Protein AF-A0A7G5XF20-F1 (afdb_monomer_lite)

pLDDT: mean 87.07, std 17.34, range [45.41, 98.75]

Sequence (119 aa):
MKKFILLTSLCLSFALIIFSCSRKSAAALASKKQAAHVAMYESSVKPLIAAKCSPCHLPAEGGKKKPFDNYDSVKAVSADIVRRIELNPGEKGFMPFKKSKLSAEEIAVFKKWVAEEVK

Organism: NCBI:txid2760713

Secondary structure (DSSP, 8-state):
-HHHHHHHHHHHHHHTTTTTTSHHHHHHHHHHHHHHHHHHIIIIIHHHHHHHTTTTT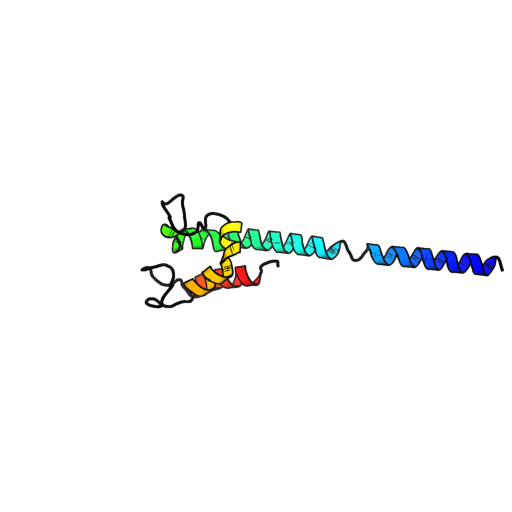-GGGT--SS--SSHHHHHTTHHHHHHHHHSPTTSTT-SSTTSPPPPHHHHHHHHHHHHT---

Radius of gyration: 24.87 Å; chains: 1; bounding box: 50×52×66 Å

Structure (mmCIF, N/CA/C/O backbone):
data_AF-A0A7G5XF20-F1
#
_entry.id   AF-A0A7G5XF20-F1
#
loop_
_atom_site.group_PDB
_atom_site.id
_atom_site.type_symbol
_atom_site.label_atom_id
_atom_site.label_alt_id
_atom_site.label_comp_id
_atom_site.label_asym_id
_atom_site.label_entity_id
_atom_site.label_seq_id
_atom_site.pdbx_PDB_ins_code
_atom_site.Cartn_x
_atom_site.Cartn_y
_atom_site.Cartn_z
_atom_site.occupancy
_atom_site.B_iso_or_equiv
_atom_site.auth_seq_id
_atom_site.auth_comp_id
_atom_site.auth_asym_id
_atom_site.auth_atom_id
_atom_site.pdbx_PDB_model_num
ATOM 1 N N . MET A 1 1 ? 34.515 -38.524 -50.920 1.00 48.31 1 MET A N 1
ATOM 2 C CA . MET A 1 1 ? 34.733 -38.180 -49.492 1.00 48.31 1 MET A CA 1
ATOM 3 C C . MET A 1 1 ? 34.775 -36.669 -49.218 1.00 48.31 1 MET A C 1
ATOM 5 O O . MET A 1 1 ? 34.147 -36.235 -48.268 1.00 48.31 1 MET A O 1
ATOM 9 N N . LYS A 1 2 ? 35.392 -35.836 -50.075 1.00 45.41 2 LYS A N 1
ATOM 10 C CA . LYS A 1 2 ? 35.433 -34.358 -49.917 1.00 45.41 2 LYS A CA 1
ATOM 11 C C . LYS A 1 2 ? 34.060 -33.649 -49.961 1.00 45.41 2 LYS A C 1
ATOM 13 O O . LYS A 1 2 ? 33.865 -32.657 -49.274 1.00 45.41 2 LYS A O 1
ATOM 18 N N . LYS A 1 3 ? 33.090 -34.195 -50.712 1.00 48.59 3 LYS A N 1
ATOM 19 C CA . LYS A 1 3 ? 31.718 -33.653 -50.835 1.00 48.59 3 LYS A CA 1
ATOM 20 C C . LYS A 1 3 ? 30.849 -33.871 -49.583 1.00 48.59 3 LYS A C 1
ATOM 22 O O . LYS A 1 3 ? 29.992 -33.048 -49.301 1.00 48.59 3 LYS A O 1
ATOM 27 N N . PHE A 1 4 ? 31.106 -34.929 -48.808 1.00 49.03 4 PHE A N 1
ATOM 28 C CA . PHE A 1 4 ? 30.360 -35.222 -47.574 1.00 49.03 4 PHE A CA 1
ATOM 29 C C . PHE A 1 4 ? 30.849 -34.397 -46.372 1.00 49.03 4 PHE A C 1
ATOM 31 O O . PHE A 1 4 ? 30.055 -34.081 -45.497 1.00 49.03 4 PHE A O 1
ATOM 38 N N . ILE A 1 5 ? 32.120 -33.977 -46.370 1.00 53.31 5 ILE A N 1
ATOM 39 C CA . ILE A 1 5 ? 32.700 -33.101 -45.333 1.00 53.31 5 ILE A CA 1
ATOM 40 C C . ILE A 1 5 ? 32.207 -31.646 -45.484 1.00 53.31 5 ILE A C 1
ATOM 42 O O . ILE A 1 5 ? 32.045 -30.935 -44.497 1.00 53.31 5 ILE A O 1
ATOM 46 N N . LEU A 1 6 ? 31.906 -31.208 -46.713 1.00 51.03 6 LEU A N 1
ATOM 47 C CA . LEU A 1 6 ? 31.350 -29.875 -46.985 1.00 51.03 6 LEU A CA 1
ATOM 48 C C . LEU A 1 6 ? 29.875 -29.736 -46.560 1.00 51.03 6 LEU A C 1
ATOM 50 O O . LEU A 1 6 ? 29.478 -28.663 -46.114 1.00 51.03 6 LEU A O 1
ATOM 54 N N . LEU A 1 7 ? 29.073 -30.807 -46.645 1.00 50.78 7 LEU A N 1
ATOM 55 C CA . LEU A 1 7 ? 27.659 -30.768 -46.241 1.00 50.78 7 LEU A CA 1
ATOM 56 C C . LEU A 1 7 ? 27.463 -30.758 -44.716 1.00 50.78 7 LEU A C 1
ATOM 58 O O . LEU A 1 7 ? 26.548 -30.100 -44.226 1.00 50.78 7 LEU A O 1
ATOM 62 N N . THR A 1 8 ? 28.322 -31.434 -43.949 1.00 54.91 8 THR A N 1
ATOM 63 C CA . THR A 1 8 ? 28.204 -31.476 -42.481 1.00 54.91 8 THR A CA 1
ATOM 64 C C . THR A 1 8 ? 28.634 -30.166 -41.817 1.00 54.91 8 THR A C 1
ATOM 66 O O . THR A 1 8 ? 28.044 -29.770 -40.812 1.00 54.91 8 THR A O 1
ATOM 69 N N . SER A 1 9 ? 29.590 -29.439 -42.409 1.00 52.47 9 SER A N 1
ATOM 70 C CA . SER A 1 9 ? 30.019 -28.124 -41.911 1.00 52.47 9 SER A CA 1
ATOM 71 C C . SER A 1 9 ? 28.956 -27.034 -42.094 1.00 52.47 9 SER A C 1
ATOM 73 O O . SER A 1 9 ? 28.882 -26.132 -41.266 1.00 52.47 9 SER A O 1
ATOM 75 N N . LEU A 1 10 ? 28.120 -27.111 -43.137 1.00 54.69 10 LEU A N 1
ATOM 76 C CA . LEU A 1 10 ? 27.070 -26.119 -43.404 1.00 54.69 10 LEU A CA 1
ATOM 77 C C . LEU A 1 10 ? 25.867 -26.269 -42.452 1.00 54.69 10 LEU A C 1
ATOM 79 O O . LEU A 1 10 ? 25.278 -25.275 -42.026 1.00 54.69 10 LEU A O 1
ATOM 83 N N . CYS A 1 11 ? 25.536 -27.502 -42.055 1.00 54.31 11 CYS A N 1
ATOM 84 C CA . CYS A 1 11 ? 24.456 -27.769 -41.101 1.00 54.31 11 CYS A CA 1
ATOM 85 C C . CYS A 1 11 ? 24.799 -27.339 -39.664 1.00 54.31 11 CYS A C 1
ATOM 87 O O . CYS A 1 11 ? 23.914 -26.887 -38.936 1.00 54.31 11 CYS A O 1
ATOM 89 N N . LEU A 1 12 ? 26.070 -27.424 -39.256 1.00 55.84 12 LEU A N 1
ATOM 90 C CA . LEU A 1 12 ? 26.489 -27.053 -37.899 1.00 55.84 12 LEU A CA 1
ATOM 91 C C . LEU A 1 12 ? 26.502 -25.527 -37.683 1.00 55.84 12 LEU A C 1
ATOM 93 O O . LEU A 1 12 ? 26.207 -25.051 -36.588 1.00 55.84 12 LEU A O 1
ATOM 97 N N . SER A 1 13 ? 26.756 -24.749 -38.740 1.00 56.75 13 SER A N 1
ATOM 98 C CA . SER A 1 13 ? 26.689 -23.281 -38.708 1.00 56.75 13 SER A CA 1
ATOM 99 C C . SER A 1 13 ? 25.255 -22.749 -38.591 1.00 56.75 13 SER A C 1
ATOM 101 O O . SER A 1 13 ? 25.032 -21.727 -37.946 1.00 56.75 13 SER A O 1
ATOM 103 N N . PHE A 1 14 ? 24.266 -23.447 -39.162 1.00 57.09 14 PHE A N 1
ATOM 104 C CA . PHE A 1 14 ? 22.858 -23.033 -39.105 1.00 57.09 14 PHE A CA 1
ATOM 105 C C . PHE A 1 14 ? 22.230 -23.262 -37.716 1.00 57.09 14 PHE A C 1
ATOM 107 O O . PHE A 1 14 ? 21.425 -22.454 -37.250 1.00 57.09 14 PHE A O 1
ATOM 114 N N . ALA A 1 15 ? 22.662 -24.307 -37.002 1.00 57.91 15 ALA A N 1
ATOM 115 C CA . ALA A 1 15 ? 22.164 -24.634 -35.664 1.00 57.91 15 ALA A CA 1
ATOM 116 C C . ALA A 1 15 ? 22.546 -23.596 -34.584 1.00 57.91 15 ALA A C 1
ATOM 118 O O . ALA A 1 15 ? 21.820 -23.425 -33.606 1.00 57.91 15 ALA A O 1
ATOM 119 N N . LEU A 1 16 ? 23.647 -22.856 -34.762 1.00 57.31 16 LEU A N 1
ATOM 120 C CA . LEU A 1 16 ? 24.104 -21.846 -33.794 1.00 57.31 16 LEU A CA 1
ATOM 121 C C . LEU A 1 16 ? 23.365 -20.499 -33.909 1.00 57.31 16 LEU A C 1
ATOM 123 O O . LEU A 1 16 ? 23.356 -19.720 -32.955 1.00 57.31 16 LEU A O 1
ATOM 127 N N . ILE A 1 17 ? 22.700 -20.226 -35.036 1.00 58.50 17 ILE A N 1
ATOM 128 C CA . ILE A 1 17 ? 22.005 -18.948 -35.278 1.00 58.50 17 ILE A CA 1
ATOM 129 C C . ILE A 1 17 ? 20.626 -18.925 -34.593 1.00 58.50 17 ILE A C 1
ATOM 131 O O . ILE A 1 17 ? 20.203 -17.886 -34.079 1.00 58.50 17 ILE A O 1
ATOM 135 N N . ILE A 1 18 ? 19.954 -20.077 -34.477 1.00 58.19 18 ILE A N 1
ATOM 136 C CA . ILE A 1 18 ? 18.618 -20.164 -33.860 1.00 58.19 18 ILE A CA 1
ATOM 137 C C . ILE A 1 18 ? 18.624 -19.963 -32.331 1.00 58.19 18 ILE A C 1
ATOM 139 O O . ILE A 1 18 ? 17.631 -19.509 -31.767 1.00 58.19 18 ILE A O 1
ATOM 143 N N . PHE A 1 19 ? 19.743 -20.221 -31.641 1.00 54.59 19 PHE A N 1
ATOM 144 C CA . PHE A 1 19 ? 19.829 -20.140 -30.170 1.00 54.59 19 PHE A CA 1
ATOM 145 C C . PHE A 1 19 ? 20.083 -18.714 -29.632 1.00 54.59 19 PHE A C 1
ATOM 147 O O . PHE A 1 19 ? 20.004 -18.461 -28.422 1.00 54.59 19 PHE A O 1
ATOM 154 N N . SER A 1 20 ? 20.389 -17.765 -30.524 1.00 56.88 20 SER A N 1
ATOM 155 C CA . SER A 1 20 ? 20.669 -16.359 -30.185 1.00 56.88 20 SER A CA 1
ATOM 156 C C . SER A 1 20 ? 19.488 -15.412 -30.423 1.00 56.88 20 SER A C 1
ATOM 158 O O . SER A 1 20 ? 19.510 -14.291 -29.915 1.00 56.88 20 SER A O 1
ATOM 160 N N . CYS A 1 21 ? 18.430 -15.844 -31.120 1.00 55.53 21 CYS A N 1
ATOM 161 C CA . CYS A 1 21 ? 17.254 -14.997 -31.364 1.00 55.53 21 CYS A CA 1
ATOM 162 C C . CYS A 1 21 ? 16.219 -14.999 -30.222 1.00 55.53 21 CYS A C 1
ATOM 164 O O . CYS A 1 21 ? 15.515 -14.007 -30.057 1.00 55.53 21 CYS A O 1
ATOM 166 N N . SER A 1 22 ? 16.150 -16.030 -29.374 1.00 58.69 22 SER A N 1
ATOM 167 C CA . SER A 1 22 ? 15.078 -16.126 -28.359 1.00 58.69 22 SER A CA 1
ATOM 168 C C . SER A 1 22 ? 15.352 -15.384 -27.042 1.00 58.69 22 SER A C 1
ATOM 170 O O . SER A 1 22 ? 14.428 -15.127 -26.274 1.00 58.69 22 SER A O 1
ATOM 172 N N . ARG A 1 23 ? 16.605 -15.004 -26.749 1.00 58.00 23 ARG A N 1
ATOM 173 C CA . ARG A 1 23 ? 16.980 -14.421 -25.441 1.00 58.00 23 ARG A CA 1
ATOM 174 C C . ARG A 1 23 ? 16.668 -12.926 -25.287 1.00 58.00 23 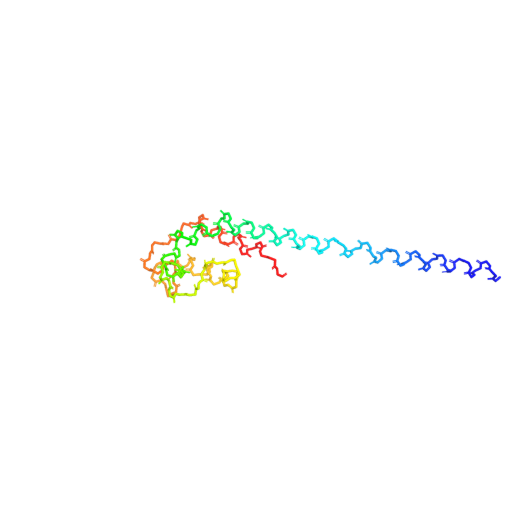ARG A C 1
ATOM 176 O O . ARG A 1 23 ? 16.513 -12.462 -24.161 1.00 58.00 23 ARG A O 1
ATOM 183 N N . LYS A 1 24 ? 16.533 -12.167 -26.381 1.00 57.38 24 LYS A N 1
ATOM 184 C CA . LYS A 1 24 ? 16.327 -10.704 -26.319 1.00 57.38 24 LYS A CA 1
ATOM 185 C C . LYS A 1 24 ? 14.904 -10.290 -25.905 1.00 57.38 24 LYS A C 1
ATOM 187 O O . LYS A 1 24 ? 14.725 -9.193 -25.385 1.00 57.38 24 LYS A O 1
ATOM 192 N N . SER A 1 25 ? 13.905 -11.158 -26.071 1.00 67.75 25 SER A N 1
ATOM 193 C CA . SER A 1 25 ? 12.491 -10.794 -25.873 1.00 67.75 25 SER A CA 1
ATOM 194 C C . SER A 1 25 ? 12.020 -10.851 -24.413 1.00 67.75 25 SER A C 1
ATOM 196 O O . SER A 1 25 ? 11.220 -10.017 -23.995 1.00 67.75 25 SER A O 1
ATOM 198 N N . ALA A 1 26 ? 12.525 -11.793 -23.608 1.00 76.44 26 ALA A N 1
ATOM 199 C CA . ALA A 1 26 ? 12.058 -11.982 -22.229 1.00 76.44 26 ALA A CA 1
ATOM 200 C C . ALA A 1 26 ? 12.510 -10.852 -21.284 1.00 76.44 26 ALA A C 1
ATOM 202 O O . ALA A 1 26 ? 11.704 -10.323 -20.519 1.00 76.44 26 ALA A O 1
ATOM 203 N N . ALA A 1 27 ? 13.776 -10.429 -21.377 1.00 79.50 27 ALA A N 1
ATOM 204 C CA . ALA A 1 27 ? 14.316 -9.345 -20.553 1.00 79.50 27 ALA A CA 1
ATOM 205 C C . ALA A 1 27 ? 13.654 -7.990 -20.865 1.00 79.50 27 ALA A C 1
ATOM 207 O O . ALA A 1 27 ? 13.320 -7.232 -19.954 1.00 79.50 27 ALA A O 1
ATOM 208 N N . ALA A 1 28 ? 13.399 -7.710 -22.148 1.00 82.88 28 ALA A N 1
ATOM 209 C CA . ALA A 1 28 ? 12.705 -6.496 -22.573 1.00 82.88 28 ALA A CA 1
ATOM 210 C C . ALA A 1 28 ? 11.255 -6.451 -22.056 1.00 82.88 28 ALA A C 1
ATOM 212 O O . ALA A 1 28 ? 10.790 -5.409 -21.591 1.00 82.88 28 ALA A O 1
ATOM 213 N N . LEU A 1 29 ? 10.552 -7.589 -22.076 1.00 84.25 29 LEU A N 1
ATOM 214 C CA . LEU A 1 29 ? 9.195 -7.690 -21.542 1.00 84.25 29 LEU A CA 1
ATOM 215 C C . LEU A 1 29 ? 9.157 -7.499 -20.019 1.00 84.25 29 LEU A C 1
ATOM 217 O O . LEU A 1 29 ? 8.312 -6.755 -19.524 1.00 84.25 29 LEU A O 1
ATOM 221 N N . ALA A 1 30 ? 10.082 -8.124 -19.282 1.00 86.00 30 ALA A N 1
ATOM 222 C CA . ALA A 1 30 ? 10.178 -7.973 -17.830 1.00 86.00 30 ALA A CA 1
ATOM 223 C C . ALA A 1 30 ? 10.456 -6.515 -17.428 1.00 86.00 30 ALA A C 1
ATOM 225 O O . ALA A 1 30 ? 9.783 -5.977 -16.549 1.00 86.00 30 ALA A O 1
ATOM 226 N N . SER A 1 31 ? 11.373 -5.844 -18.132 1.00 87.88 31 SER A N 1
ATOM 227 C CA . SER A 1 31 ? 11.669 -4.423 -17.923 1.00 87.88 31 SER A CA 1
ATOM 228 C C . SER A 1 31 ? 10.448 -3.534 -18.188 1.00 87.88 31 SER A C 1
ATOM 230 O O . SER A 1 31 ? 10.103 -2.696 -17.355 1.00 87.88 31 SER A O 1
ATOM 232 N N . LYS A 1 32 ? 9.720 -3.766 -19.292 1.00 90.75 32 LYS A N 1
ATOM 233 C CA . LYS A 1 32 ? 8.483 -3.032 -19.601 1.00 90.75 32 LYS A CA 1
ATOM 234 C C . LYS A 1 32 ? 7.406 -3.243 -18.535 1.00 90.75 32 LYS A C 1
ATOM 236 O O . LYS A 1 32 ? 6.755 -2.282 -18.130 1.00 90.75 32 LYS A O 1
ATOM 241 N N . LYS A 1 33 ? 7.223 -4.482 -18.068 1.00 92.38 33 LYS A N 1
ATOM 242 C CA . LYS A 1 33 ? 6.254 -4.806 -17.012 1.00 92.38 33 LYS A CA 1
ATOM 243 C C . LYS A 1 33 ? 6.623 -4.109 -15.698 1.00 92.38 33 LYS A C 1
ATOM 245 O O . LYS A 1 33 ? 5.756 -3.523 -15.058 1.00 92.38 33 LYS A O 1
ATOM 250 N N . GLN A 1 34 ? 7.906 -4.096 -15.339 1.00 94.75 34 GLN A N 1
ATOM 251 C CA . GLN A 1 34 ? 8.389 -3.410 -14.142 1.00 94.75 34 GLN A CA 1
ATOM 252 C C . GLN A 1 34 ? 8.167 -1.894 -14.236 1.00 94.75 34 GLN A C 1
ATOM 254 O O . GLN A 1 34 ? 7.674 -1.292 -13.286 1.00 94.75 34 GLN A O 1
ATOM 259 N N . ALA A 1 35 ? 8.458 -1.281 -15.387 1.00 95.62 35 ALA A N 1
ATOM 260 C CA . ALA A 1 35 ? 8.208 0.142 -15.610 1.00 95.62 35 ALA A CA 1
ATOM 261 C C . ALA A 1 35 ? 6.714 0.494 -15.489 1.00 95.62 35 ALA A C 1
ATOM 263 O O . ALA A 1 35 ? 6.363 1.464 -14.820 1.00 95.62 35 ALA A O 1
ATOM 264 N N . ALA A 1 36 ? 5.829 -0.325 -16.068 1.00 96.19 36 ALA A N 1
ATOM 265 C CA . ALA A 1 36 ? 4.383 -0.148 -15.935 1.00 96.19 36 ALA A CA 1
ATOM 266 C C . ALA A 1 36 ? 3.915 -0.271 -14.474 1.00 96.19 36 ALA A C 1
ATOM 268 O O . ALA A 1 36 ? 3.116 0.537 -14.006 1.00 96.19 36 ALA A O 1
ATOM 269 N N . HIS A 1 37 ? 4.462 -1.230 -13.727 1.00 97.25 37 HIS A N 1
ATOM 270 C CA . HIS A 1 37 ? 4.124 -1.435 -12.321 1.00 97.25 37 HIS A CA 1
ATOM 271 C C . HIS A 1 37 ? 4.584 -0.271 -11.418 1.00 97.25 37 HIS A C 1
ATOM 273 O O . HIS A 1 37 ? 3.873 0.117 -10.487 1.00 97.25 37 HIS A O 1
ATOM 279 N N . VAL A 1 38 ? 5.751 0.326 -11.693 1.00 97.75 38 VAL A N 1
ATOM 280 C CA . VAL A 1 38 ? 6.213 1.553 -11.012 1.00 97.75 38 VAL A CA 1
ATOM 281 C C . VAL A 1 38 ? 5.332 2.749 -11.388 1.00 97.75 38 VAL A C 1
ATOM 283 O O . VAL A 1 38 ? 4.931 3.512 -10.512 1.00 97.75 38 VAL A O 1
ATOM 286 N N . ALA A 1 39 ? 4.954 2.888 -12.661 1.00 98.00 39 ALA A N 1
ATOM 287 C CA . ALA A 1 39 ? 4.053 3.956 -13.099 1.00 98.00 39 ALA A CA 1
ATOM 288 C C . ALA A 1 39 ? 2.666 3.862 -12.431 1.00 98.00 39 ALA A C 1
ATOM 290 O O . ALA A 1 39 ? 2.097 4.879 -12.027 1.00 98.00 39 ALA A O 1
ATOM 291 N N . MET A 1 40 ? 2.130 2.650 -12.257 1.00 98.00 40 MET A N 1
ATOM 292 C CA . MET A 1 40 ? 0.883 2.432 -11.519 1.00 98.00 40 MET A CA 1
ATOM 293 C C . MET A 1 40 ? 1.022 2.797 -10.034 1.00 98.00 40 MET A C 1
ATOM 295 O O . MET A 1 40 ? 0.109 3.398 -9.463 1.00 98.00 40 MET A O 1
ATOM 299 N N . TYR A 1 41 ? 2.165 2.487 -9.415 1.00 98.56 41 TYR A N 1
ATOM 300 C CA . TYR A 1 41 ? 2.431 2.900 -8.039 1.00 98.56 41 TYR A CA 1
ATOM 301 C C . TYR A 1 41 ? 2.370 4.425 -7.888 1.00 98.56 41 TYR A C 1
ATOM 303 O O . TYR A 1 41 ? 1.607 4.922 -7.060 1.00 98.56 41 TYR A O 1
ATOM 311 N N . GLU A 1 42 ? 3.124 5.160 -8.709 1.00 98.44 42 GLU A N 1
ATOM 312 C CA . GLU A 1 42 ? 3.208 6.623 -8.618 1.00 98.44 42 GLU A CA 1
ATOM 313 C C . GLU A 1 42 ? 1.864 7.304 -8.909 1.00 98.44 42 GLU A C 1
ATOM 315 O O . GLU A 1 42 ? 1.483 8.243 -8.214 1.00 98.44 42 GLU A O 1
ATOM 320 N N . SER A 1 43 ? 1.122 6.815 -9.906 1.00 98.38 43 SER A N 1
ATOM 321 C CA . SER A 1 43 ? -0.138 7.435 -10.338 1.00 98.38 43 SER A CA 1
ATOM 322 C C . SER A 1 43 ? -1.344 7.098 -9.460 1.00 98.38 43 SER A C 1
ATOM 324 O O . SER A 1 43 ? -2.260 7.909 -9.365 1.00 98.38 43 SER A O 1
ATOM 326 N N . SER A 1 44 ? -1.379 5.907 -8.849 1.00 98.25 44 SER A N 1
ATOM 327 C CA . SER A 1 44 ? -2.607 5.372 -8.237 1.00 98.25 44 SER A CA 1
ATOM 328 C C . SER A 1 44 ? -2.434 4.952 -6.778 1.00 98.25 44 SER A C 1
ATOM 330 O O . SER A 1 44 ? -3.282 5.255 -5.942 1.00 98.25 44 SER A O 1
ATOM 332 N N . VAL A 1 45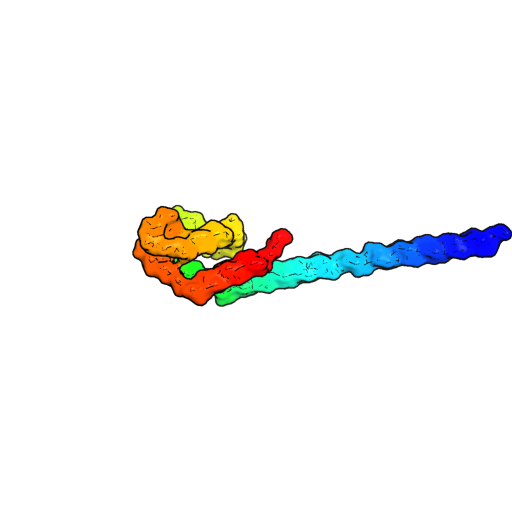 ? -1.337 4.272 -6.437 1.00 98.50 45 VAL A N 1
ATOM 333 C CA . VAL A 1 45 ? -1.139 3.717 -5.086 1.00 98.50 45 VAL A CA 1
ATOM 334 C C . VAL A 1 45 ? -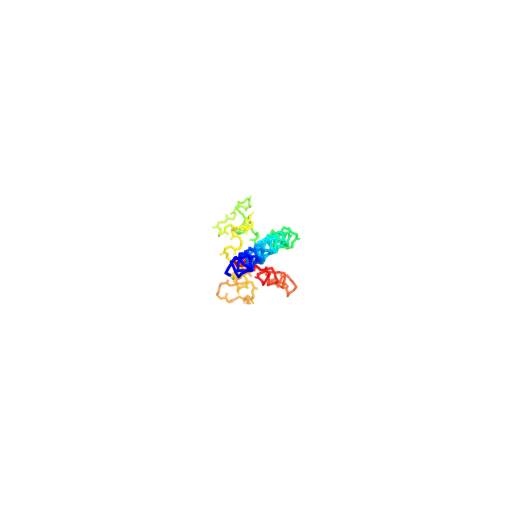0.610 4.774 -4.120 1.00 98.50 45 VAL A C 1
ATOM 336 O O . VAL A 1 45 ? -1.144 4.941 -3.024 1.00 98.50 45 VAL A O 1
ATOM 339 N N . LYS A 1 46 ? 0.417 5.523 -4.526 1.00 98.44 46 LYS A N 1
ATOM 340 C CA . LYS A 1 46 ? 1.068 6.539 -3.693 1.00 98.44 46 LYS A CA 1
ATOM 341 C C . LYS A 1 46 ? 0.105 7.643 -3.221 1.00 98.44 46 LYS A C 1
ATOM 343 O O . LYS A 1 46 ? 0.134 7.946 -2.026 1.00 98.44 46 LYS A O 1
ATOM 348 N N . PRO A 1 47 ? -0.809 8.186 -4.056 1.00 98.44 47 PRO A N 1
ATOM 349 C CA . PRO A 1 47 ? -1.812 9.145 -3.584 1.00 98.44 47 PRO A CA 1
ATOM 350 C C . PRO A 1 47 ? -2.775 8.561 -2.540 1.00 98.44 47 PRO A C 1
ATOM 352 O O . PRO A 1 47 ? -3.129 9.242 -1.578 1.00 98.44 47 PRO A O 1
ATOM 355 N N . LEU A 1 48 ? -3.171 7.288 -2.675 1.00 98.38 48 LEU A N 1
ATOM 356 C CA . LEU A 1 48 ? -4.028 6.626 -1.685 1.00 98.38 48 LEU A CA 1
ATOM 357 C C . LEU A 1 48 ? -3.301 6.399 -0.359 1.00 98.38 48 LEU A C 1
ATOM 359 O O . LEU A 1 48 ? -3.900 6.578 0.700 1.00 98.38 48 LEU A O 1
ATOM 363 N N . ILE A 1 49 ? -2.012 6.058 -0.393 1.00 98.31 49 ILE A N 1
ATOM 364 C CA . ILE A 1 49 ? -1.192 5.958 0.821 1.00 98.31 49 ILE A CA 1
ATOM 365 C C . ILE A 1 49 ? -1.128 7.315 1.527 1.00 98.31 49 ILE A C 1
ATOM 367 O O . ILE A 1 49 ? -1.371 7.379 2.736 1.00 98.31 49 ILE A O 1
ATOM 371 N N . ALA A 1 50 ? -0.883 8.393 0.775 1.00 97.38 50 ALA A N 1
ATOM 372 C CA . ALA A 1 50 ? -0.898 9.753 1.305 1.00 97.38 50 ALA A CA 1
ATOM 373 C C . ALA A 1 50 ? -2.237 10.086 1.983 1.00 97.38 50 ALA A C 1
ATOM 375 O O . ALA A 1 50 ? -2.263 10.529 3.127 1.00 97.38 50 ALA A O 1
ATOM 376 N N . ALA A 1 51 ? -3.358 9.777 1.329 1.00 97.00 51 ALA A N 1
ATOM 377 C CA . ALA A 1 51 ? -4.686 10.108 1.839 1.00 97.00 51 ALA A CA 1
ATOM 378 C C . ALA A 1 51 ? -5.169 9.215 3.001 1.00 97.00 51 ALA A C 1
ATOM 380 O O . ALA A 1 51 ? -5.904 9.678 3.874 1.00 97.00 51 ALA A O 1
ATOM 381 N N . LYS A 1 52 ? -4.817 7.921 3.010 1.00 97.56 52 LYS A N 1
ATOM 382 C CA . LYS A 1 52 ? -5.461 6.913 3.881 1.00 97.56 52 LYS A CA 1
ATOM 383 C C . LYS A 1 52 ? -4.538 6.314 4.937 1.00 97.56 52 LYS A C 1
ATOM 385 O O . LYS A 1 52 ? -5.023 5.856 5.972 1.00 97.56 52 LYS A O 1
ATOM 390 N N . CYS A 1 53 ? -3.228 6.315 4.705 1.00 97.31 53 CYS A N 1
ATOM 391 C CA . CYS A 1 53 ? -2.240 5.700 5.599 1.00 97.31 53 CYS A CA 1
ATOM 392 C C . CYS A 1 53 ? -1.480 6.733 6.450 1.00 97.31 53 CYS A C 1
ATOM 394 O O . CYS A 1 53 ? -0.868 6.372 7.464 1.00 97.31 53 CYS A O 1
ATOM 396 N N . SER A 1 54 ? -1.563 8.011 6.071 1.00 94.94 54 SER A N 1
ATOM 397 C CA . SER A 1 54 ? -1.154 9.155 6.886 1.00 94.94 54 SER A CA 1
ATOM 398 C C . SER A 1 54 ? -1.929 9.225 8.220 1.00 94.94 54 SER A C 1
ATOM 400 O O . SER A 1 54 ? -3.108 8.846 8.286 1.00 94.94 54 SER A O 1
ATOM 402 N N . PRO A 1 55 ? -1.309 9.715 9.312 1.00 95.62 55 PRO A N 1
ATOM 403 C CA . PRO A 1 55 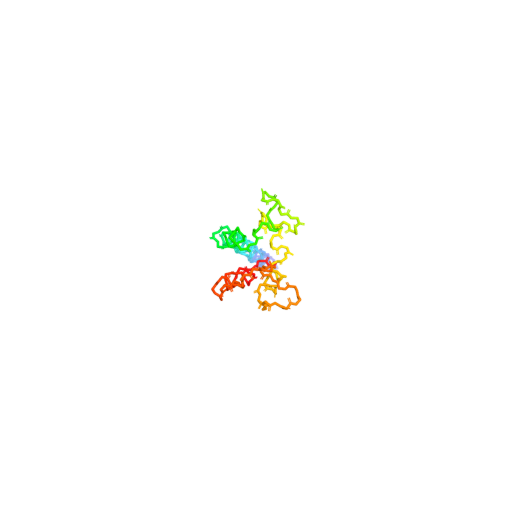? 0.111 10.079 9.413 1.00 95.62 55 PRO A CA 1
ATOM 404 C C . PRO A 1 55 ? 0.978 8.866 9.771 1.00 95.62 55 PRO A C 1
ATOM 406 O O . PRO A 1 55 ? 2.198 8.912 9.715 1.00 95.62 55 PRO A O 1
ATOM 409 N N . CYS A 1 56 ? 0.361 7.747 10.164 1.00 97.62 56 CYS A N 1
ATOM 410 C CA . CYS A 1 56 ? 1.036 6.654 10.857 1.00 97.62 56 CYS A CA 1
ATOM 411 C C . CYS A 1 56 ? 2.189 6.025 10.066 1.00 97.62 56 CYS A C 1
ATOM 413 O O . CYS A 1 56 ? 3.175 5.613 10.682 1.00 97.62 56 CYS A O 1
ATOM 415 N N . HIS A 1 57 ? 2.048 5.938 8.743 1.00 97.75 57 HIS A N 1
ATOM 416 C CA . HIS A 1 57 ? 3.003 5.294 7.843 1.00 97.75 57 HIS A CA 1
ATOM 417 C C . HIS A 1 57 ? 3.865 6.278 7.031 1.00 97.75 57 HIS A C 1
ATOM 419 O O . HIS A 1 57 ? 4.675 5.827 6.226 1.00 97.75 57 HIS A O 1
ATOM 425 N N . LEU A 1 58 ? 3.733 7.594 7.244 1.00 97.25 58 LEU A N 1
ATOM 426 C CA . LEU A 1 58 ? 4.526 8.615 6.550 1.00 97.25 58 LEU A CA 1
ATOM 427 C C . LEU A 1 58 ? 5.464 9.323 7.534 1.00 97.25 58 LEU A C 1
ATOM 429 O O . LEU A 1 58 ? 5.001 10.141 8.331 1.00 97.25 58 LEU A O 1
ATOM 433 N N . PRO A 1 59 ? 6.780 9.039 7.502 1.00 96.69 59 PRO A N 1
ATOM 434 C CA . PRO A 1 59 ? 7.736 9.636 8.436 1.00 96.69 59 PRO A CA 1
ATOM 435 C C . PRO A 1 59 ? 7.767 11.165 8.388 1.00 96.69 59 PRO A C 1
ATOM 437 O O . PRO A 1 59 ? 7.859 11.803 9.434 1.00 96.69 59 PRO A O 1
ATOM 440 N N . ALA A 1 60 ? 7.614 11.749 7.194 1.00 96.25 60 ALA A N 1
ATOM 441 C CA . ALA A 1 60 ? 7.554 13.199 6.995 1.00 96.25 60 ALA A CA 1
ATOM 442 C C . ALA A 1 60 ? 6.399 13.872 7.763 1.00 96.25 60 ALA A C 1
ATOM 444 O O . ALA A 1 60 ? 6.472 15.055 8.073 1.00 96.25 60 ALA A O 1
ATOM 445 N N . GLU A 1 61 ? 5.362 13.109 8.118 1.00 95.56 61 GLU A N 1
ATOM 446 C CA . GLU A 1 61 ? 4.198 13.568 8.882 1.00 95.56 61 GLU A CA 1
ATOM 447 C C . GLU A 1 61 ? 4.216 13.059 10.337 1.00 95.56 61 GLU A C 1
ATOM 449 O O . GLU A 1 61 ? 3.192 13.017 11.019 1.00 95.56 61 GLU A O 1
ATOM 454 N N . GLY A 1 62 ? 5.383 12.629 10.828 1.00 95.56 62 GLY A N 1
ATOM 455 C CA . GLY A 1 62 ? 5.557 12.104 12.185 1.00 95.56 62 GLY A CA 1
ATOM 456 C C . GLY A 1 62 ? 5.141 10.639 12.356 1.00 95.56 62 GLY A C 1
ATOM 457 O O . GLY A 1 62 ? 4.976 10.167 13.486 1.00 95.56 62 GLY A O 1
ATOM 458 N N . GLY A 1 63 ? 4.971 9.904 11.254 1.00 96.38 63 GLY A N 1
ATOM 459 C CA . GLY A 1 63 ? 4.680 8.476 11.255 1.00 96.38 63 GLY A CA 1
ATOM 460 C C . GLY A 1 63 ? 5.758 7.647 11.949 1.00 96.38 63 GLY A C 1
ATOM 461 O O . GLY A 1 63 ? 6.951 7.827 11.724 1.00 96.38 63 GLY A O 1
ATOM 462 N N . LYS A 1 64 ? 5.326 6.707 12.797 1.00 96.69 64 LYS A N 1
ATOM 463 C CA . LYS A 1 64 ? 6.206 5.810 13.577 1.00 96.69 64 LYS A CA 1
ATOM 464 C C . LYS A 1 64 ? 6.014 4.331 13.238 1.00 96.69 64 LYS A C 1
ATOM 466 O O . LYS A 1 64 ? 6.576 3.462 13.902 1.00 96.69 64 LYS A O 1
ATOM 471 N N . LYS A 1 65 ? 5.130 4.015 12.288 1.00 97.06 65 LYS A N 1
ATOM 472 C CA . LYS A 1 65 ? 4.946 2.647 11.785 1.00 97.06 65 LYS A CA 1
ATOM 473 C C . LYS A 1 65 ? 5.899 2.403 10.618 1.00 97.06 65 LYS A C 1
ATOM 475 O O . LYS A 1 65 ? 6.677 3.280 10.260 1.00 97.06 65 LYS A O 1
ATOM 480 N N . LYS A 1 66 ? 5.858 1.194 10.049 1.00 96.88 66 LYS A N 1
ATOM 481 C CA . LYS A 1 66 ? 6.662 0.857 8.868 1.00 96.88 66 LYS A CA 1
ATOM 482 C C . LYS A 1 66 ? 6.458 1.937 7.788 1.00 96.88 66 LYS A C 1
ATOM 484 O O . LYS A 1 66 ? 5.297 2.198 7.468 1.00 96.88 66 LYS A O 1
ATOM 489 N N . PRO A 1 67 ? 7.524 2.571 7.278 1.00 97.50 67 PRO A N 1
ATOM 490 C CA . PRO A 1 67 ? 7.394 3.695 6.358 1.00 97.50 67 PRO A CA 1
ATOM 491 C C . PRO A 1 67 ? 6.852 3.232 5.005 1.00 97.50 67 PRO A C 1
ATOM 493 O O . PRO A 1 67 ? 7.301 2.208 4.493 1.00 97.50 67 PRO A O 1
ATOM 496 N N . PHE A 1 68 ? 5.898 3.985 4.454 1.00 97.94 68 PHE A N 1
ATOM 497 C CA . PHE A 1 68 ? 5.285 3.805 3.130 1.00 97.94 68 PHE A CA 1
ATOM 498 C C . PHE A 1 68 ? 5.526 5.040 2.246 1.00 97.94 68 PHE A C 1
ATOM 500 O O . PHE A 1 68 ? 4.636 5.522 1.554 1.00 97.94 68 PHE A O 1
ATOM 507 N N . ASP A 1 69 ? 6.727 5.601 2.319 1.00 95.38 69 ASP A N 1
ATOM 508 C CA . ASP A 1 69 ? 7.133 6.830 1.632 1.00 95.38 69 ASP A CA 1
ATOM 509 C C . ASP A 1 69 ? 7.808 6.584 0.272 1.00 95.38 69 ASP A C 1
ATOM 511 O O . ASP A 1 69 ? 8.129 7.533 -0.443 1.00 95.38 69 ASP A O 1
ATOM 515 N N . ASN A 1 70 ? 8.005 5.321 -0.118 1.00 97.38 70 ASN A N 1
ATOM 516 C CA . ASN A 1 70 ? 8.646 4.955 -1.375 1.00 97.38 70 ASN A CA 1
ATOM 517 C C . ASN A 1 70 ? 8.139 3.614 -1.931 1.00 97.38 70 ASN A C 1
ATOM 519 O O . ASN A 1 70 ? 7.535 2.810 -1.224 1.00 97.38 70 ASN A O 1
ATOM 523 N N . TYR A 1 71 ? 8.394 3.385 -3.221 1.00 97.88 71 TYR A N 1
ATOM 524 C CA . TYR A 1 71 ? 7.938 2.196 -3.943 1.00 97.88 71 TYR A CA 1
ATOM 525 C C . TYR A 1 71 ? 8.418 0.891 -3.296 1.00 97.88 71 TYR A C 1
ATOM 527 O O . TYR A 1 71 ? 7.611 -0.011 -3.073 1.00 97.88 71 TYR A O 1
ATOM 535 N N . ASP A 1 72 ? 9.706 0.796 -2.961 1.00 97.19 72 ASP A N 1
ATOM 536 C CA . ASP A 1 72 ? 10.309 -0.446 -2.472 1.00 97.19 72 ASP A CA 1
ATOM 537 C C . ASP A 1 72 ? 9.769 -0.842 -1.094 1.00 97.19 72 ASP A C 1
ATOM 539 O O . ASP A 1 72 ? 9.456 -2.012 -0.855 1.00 97.19 72 ASP A O 1
ATOM 543 N N . SER A 1 73 ? 9.596 0.130 -0.192 1.00 97.38 73 SER A N 1
ATOM 544 C CA . SER A 1 73 ? 9.075 -0.116 1.156 1.00 97.38 73 SER A CA 1
ATOM 545 C C . SER A 1 73 ? 7.630 -0.613 1.142 1.00 97.38 73 SER A C 1
ATOM 547 O O . SER A 1 73 ? 7.286 -1.509 1.920 1.00 97.38 73 SER A O 1
ATOM 549 N N . VAL A 1 74 ? 6.810 -0.086 0.229 1.00 98.00 74 VAL A N 1
ATOM 550 C CA . VAL A 1 74 ? 5.419 -0.504 0.019 1.00 98.00 74 VAL A CA 1
ATOM 551 C C . VAL A 1 74 ? 5.364 -1.858 -0.685 1.00 98.00 74 VAL A C 1
ATOM 553 O O . VAL A 1 74 ? 4.648 -2.749 -0.225 1.00 98.00 74 VAL A O 1
ATOM 556 N N . LYS A 1 75 ? 6.145 -2.046 -1.759 1.00 97.44 75 LYS A N 1
ATOM 557 C CA . LYS A 1 75 ? 6.215 -3.306 -2.519 1.00 97.44 75 LYS A CA 1
ATOM 558 C C . LYS A 1 75 ? 6.563 -4.472 -1.598 1.00 97.44 75 LYS A C 1
ATOM 560 O O . LYS A 1 75 ? 5.876 -5.487 -1.608 1.00 97.44 75 LYS A O 1
ATOM 565 N N . ALA A 1 76 ? 7.556 -4.292 -0.727 1.00 97.06 76 ALA A N 1
ATOM 566 C CA . ALA A 1 76 ? 8.028 -5.326 0.192 1.00 97.06 76 ALA A CA 1
ATOM 567 C C . ALA A 1 76 ? 6.960 -5.865 1.166 1.00 97.06 76 ALA A C 1
ATOM 569 O O . ALA A 1 76 ? 7.171 -6.909 1.782 1.00 97.06 76 ALA A O 1
ATOM 570 N N . VAL A 1 77 ? 5.839 -5.161 1.362 1.00 97.56 77 VAL A N 1
ATOM 571 C CA . VAL A 1 77 ? 4.740 -5.588 2.249 1.00 97.56 77 VAL A CA 1
ATOM 572 C C . VAL A 1 77 ? 3.365 -5.473 1.597 1.00 97.56 77 VAL A C 1
ATOM 574 O O . VAL A 1 77 ? 2.348 -5.447 2.287 1.00 97.56 77 VAL A O 1
ATOM 577 N N . SER A 1 78 ? 3.315 -5.415 0.272 1.00 97.44 78 SER A N 1
ATOM 578 C CA . SER A 1 78 ? 2.104 -5.121 -0.494 1.00 97.44 78 SER A CA 1
ATOM 579 C C . SER A 1 78 ? 0.961 -6.111 -0.201 1.00 97.44 78 SER A C 1
ATOM 581 O O . SER A 1 78 ? -0.184 -5.707 0.011 1.00 97.44 78 SER A O 1
ATOM 583 N N . ALA A 1 79 ? 1.283 -7.399 -0.048 1.00 97.56 79 ALA A N 1
ATOM 584 C CA . ALA A 1 79 ? 0.333 -8.437 0.353 1.00 97.56 79 ALA A CA 1
ATOM 585 C C . ALA A 1 79 ? -0.209 -8.252 1.786 1.00 97.56 79 ALA A C 1
ATOM 587 O O . ALA A 1 79 ? -1.392 -8.487 2.037 1.00 97.56 79 ALA A O 1
ATOM 588 N N . ASP A 1 80 ? 0.627 -7.805 2.735 1.00 98.44 80 ASP A N 1
ATOM 589 C CA . ASP A 1 80 ? 0.176 -7.486 4.099 1.00 98.44 80 ASP A CA 1
ATOM 590 C C . ASP A 1 80 ? -0.738 -6.258 4.097 1.00 98.44 80 ASP A C 1
ATOM 592 O O . ASP A 1 80 ? -1.763 -6.271 4.775 1.00 98.44 80 ASP A O 1
ATOM 596 N N . ILE A 1 81 ? -0.421 -5.236 3.291 1.00 98.44 81 ILE A N 1
ATOM 597 C CA . ILE A 1 81 ? -1.281 -4.059 3.119 1.00 98.44 81 ILE A CA 1
ATOM 598 C C . ILE A 1 81 ? -2.675 -4.498 2.668 1.00 98.44 81 ILE A C 1
ATOM 600 O O . ILE A 1 81 ? -3.642 -4.181 3.361 1.00 98.44 81 ILE A O 1
ATOM 604 N N . VAL A 1 82 ? -2.776 -5.276 1.581 1.00 98.62 82 VAL A N 1
ATOM 605 C CA . VAL A 1 82 ? -4.063 -5.773 1.057 1.00 98.62 82 VAL A CA 1
ATOM 606 C C . VAL A 1 82 ? -4.833 -6.542 2.127 1.00 98.62 82 VAL A C 1
ATOM 608 O O . VAL A 1 82 ? -5.981 -6.199 2.403 1.00 98.62 82 VAL A O 1
ATOM 611 N N . ARG A 1 83 ? -4.187 -7.499 2.815 1.00 98.62 83 ARG A N 1
ATOM 612 C CA . ARG A 1 83 ? -4.847 -8.270 3.881 1.00 98.62 83 ARG A CA 1
ATOM 613 C C . ARG A 1 83 ? -5.467 -7.354 4.934 1.00 98.62 83 ARG A C 1
ATOM 615 O O . ARG A 1 83 ? -6.554 -7.624 5.426 1.00 98.62 83 ARG A O 1
ATOM 622 N N . ARG A 1 84 ? -4.762 -6.293 5.330 1.00 98.56 84 ARG A N 1
ATOM 623 C CA . ARG A 1 84 ? -5.149 -5.458 6.475 1.00 98.56 84 ARG A CA 1
ATOM 624 C C . ARG A 1 84 ? -6.197 -4.403 6.148 1.00 98.56 84 ARG A C 1
ATOM 626 O O . ARG A 1 84 ? -6.982 -4.078 7.038 1.00 98.56 84 ARG A O 1
ATOM 633 N N . ILE A 1 85 ? -6.212 -3.884 4.920 1.00 98.56 85 ILE A N 1
ATOM 634 C CA . ILE A 1 85 ? -7.245 -2.940 4.459 1.00 98.56 85 ILE A CA 1
ATOM 635 C C . ILE A 1 85 ? -8.563 -3.644 4.105 1.00 98.56 85 ILE A C 1
ATOM 637 O O . ILE A 1 85 ? -9.617 -3.014 4.116 1.00 98.56 85 ILE A O 1
ATOM 641 N N . GLU A 1 86 ? -8.521 -4.951 3.823 1.00 98.31 86 GLU A N 1
ATOM 642 C CA . GLU A 1 86 ? -9.718 -5.768 3.581 1.00 98.31 86 GLU A CA 1
ATOM 643 C C . GLU A 1 86 ? -10.477 -6.133 4.866 1.00 98.31 86 GLU A C 1
ATOM 645 O O . GLU A 1 86 ? -11.681 -6.404 4.800 1.00 98.31 86 GLU A O 1
ATOM 650 N N . LEU A 1 87 ? -9.816 -6.074 6.026 1.00 98.50 87 LEU A N 1
ATOM 651 C CA . LEU A 1 87 ? -10.451 -6.294 7.327 1.00 98.50 87 LEU A CA 1
ATOM 652 C C . LEU A 1 87 ? -11.555 -5.259 7.602 1.00 98.50 87 LEU A C 1
ATOM 654 O O . LEU A 1 87 ? -11.592 -4.159 7.046 1.00 98.50 87 LEU A O 1
ATOM 658 N N . ASN A 1 88 ? -12.467 -5.611 8.491 1.00 97.06 88 ASN A N 1
ATOM 659 C CA . ASN A 1 88 ? -13.540 -4.772 8.990 1.00 97.06 88 ASN A CA 1
ATOM 660 C C . ASN A 1 88 ? -13.129 -4.048 10.282 1.00 97.06 88 ASN A C 1
ATOM 662 O O . ASN A 1 88 ? -12.321 -4.561 11.065 1.00 97.06 88 ASN A O 1
ATOM 666 N N . PRO A 1 89 ? -13.703 -2.860 10.551 1.00 96.19 89 PRO A N 1
ATOM 667 C CA . PRO A 1 89 ? -13.504 -2.178 11.822 1.00 96.19 89 PRO A CA 1
ATOM 668 C C . PRO A 1 89 ? -13.829 -3.094 13.011 1.00 96.19 89 PRO A C 1
ATOM 670 O O . PRO A 1 89 ? -14.886 -3.716 13.055 1.00 96.19 89 PRO A O 1
ATOM 673 N N . GLY A 1 90 ? -12.910 -3.169 13.975 1.00 94.56 90 GLY A N 1
ATOM 674 C CA . GLY A 1 90 ? -13.012 -4.055 15.143 1.00 94.56 90 GLY A CA 1
ATOM 675 C C . GLY A 1 90 ? -12.215 -5.356 15.014 1.00 94.56 90 GLY A C 1
ATOM 676 O O . GLY A 1 90 ? -11.851 -5.943 16.031 1.00 94.56 90 GLY A O 1
ATOM 677 N N . GLU A 1 91 ? -11.846 -5.768 13.799 1.00 97.31 91 GLU A N 1
ATOM 678 C CA . GLU A 1 91 ? -10.992 -6.939 13.609 1.00 97.31 91 GLU A CA 1
ATOM 679 C C . GLU A 1 91 ? -9.534 -6.642 13.983 1.00 97.31 91 GLU A C 1
ATOM 681 O O . GLU A 1 91 ? -8.975 -5.571 13.706 1.00 97.31 91 GLU A O 1
ATOM 686 N N . LYS A 1 92 ? -8.874 -7.621 14.615 1.00 97.19 92 LYS A N 1
ATOM 687 C CA . LYS A 1 92 ? -7.476 -7.479 15.023 1.00 97.19 92 LYS A CA 1
ATOM 688 C C . LYS A 1 92 ? -6.593 -7.277 13.793 1.00 97.19 92 LYS A C 1
ATOM 690 O O . LYS A 1 92 ? -6.464 -8.151 12.944 1.00 97.19 92 LYS A O 1
ATOM 695 N N . GLY A 1 93 ? -5.911 -6.135 13.757 1.00 96.38 93 GLY A N 1
ATOM 696 C CA . GLY A 1 93 ? -4.988 -5.790 12.679 1.00 96.38 93 GLY A CA 1
ATOM 697 C C . GLY A 1 93 ? -5.600 -4.948 11.562 1.00 96.38 93 GLY A C 1
ATOM 698 O O . GLY A 1 93 ? -4.827 -4.553 10.684 1.00 96.38 93 GLY A O 1
ATOM 699 N N . PHE A 1 94 ? -6.898 -4.624 11.639 1.00 98.31 94 PHE A N 1
ATOM 700 C CA . PHE A 1 94 ? -7.587 -3.704 10.734 1.00 98.31 94 PHE A CA 1
ATOM 701 C C . PHE A 1 94 ? -6.802 -2.408 10.524 1.00 98.31 94 PHE A C 1
ATOM 703 O O . PHE A 1 94 ? -6.290 -1.807 11.480 1.00 98.31 94 PHE A O 1
ATOM 710 N N . MET A 1 95 ? -6.711 -1.990 9.261 1.00 98.06 95 MET A N 1
ATOM 711 C CA . MET A 1 95 ? -6.153 -0.704 8.869 1.00 98.06 95 MET A CA 1
ATOM 712 C C . MET A 1 95 ? -7.096 0.041 7.914 1.00 98.06 95 MET A C 1
ATOM 714 O O . MET A 1 95 ? -7.692 -0.590 7.046 1.00 98.06 95 MET A O 1
ATOM 718 N N . PRO A 1 96 ? -7.187 1.378 8.034 1.00 97.12 96 PRO A N 1
ATOM 719 C CA . PRO A 1 96 ? -6.392 2.221 8.925 1.00 97.12 96 PRO A CA 1
ATOM 720 C C . PRO A 1 96 ? -6.938 2.222 10.365 1.00 97.12 96 PRO A C 1
ATOM 722 O O . PRO A 1 96 ? -8.142 2.277 10.607 1.00 97.12 96 PRO A O 1
ATOM 725 N N . PHE A 1 97 ? -6.039 2.142 11.350 1.00 94.88 97 PHE A N 1
ATOM 726 C CA . PHE A 1 97 ? -6.416 1.981 12.757 1.00 94.88 97 PHE A CA 1
ATOM 727 C C . PHE A 1 97 ? -7.289 3.143 13.249 1.00 94.88 97 PHE A C 1
ATOM 729 O O . PHE A 1 97 ? -6.883 4.300 13.160 1.00 94.88 97 PHE A O 1
ATOM 736 N N . LYS A 1 98 ? -8.468 2.819 13.801 1.00 91.25 98 LYS A N 1
ATOM 737 C CA . LYS A 1 98 ? -9.470 3.790 14.283 1.00 91.25 98 LYS A CA 1
ATOM 738 C C . LYS A 1 98 ? -9.919 4.818 13.228 1.00 91.25 98 LYS A C 1
ATOM 740 O O . LYS A 1 98 ? -10.409 5.882 13.593 1.00 91.25 98 LYS A O 1
ATOM 745 N N . LYS A 1 99 ? -9.772 4.513 11.936 1.00 93.06 99 LYS A N 1
ATOM 746 C CA . LYS A 1 99 ? -10.346 5.300 10.837 1.00 93.06 99 LYS A CA 1
ATOM 747 C C . LYS A 1 99 ? -11.418 4.491 10.111 1.00 93.06 99 LYS A C 1
ATOM 749 O O . LYS A 1 99 ? -11.586 3.297 10.361 1.00 93.06 99 LYS A O 1
ATOM 754 N N . SER A 1 100 ? -12.151 5.153 9.221 1.00 94.56 100 SER A N 1
ATOM 755 C CA . SER A 1 100 ? -13.069 4.478 8.308 1.00 94.56 100 SER A CA 1
ATOM 756 C C . SER A 1 100 ? -12.322 3.497 7.405 1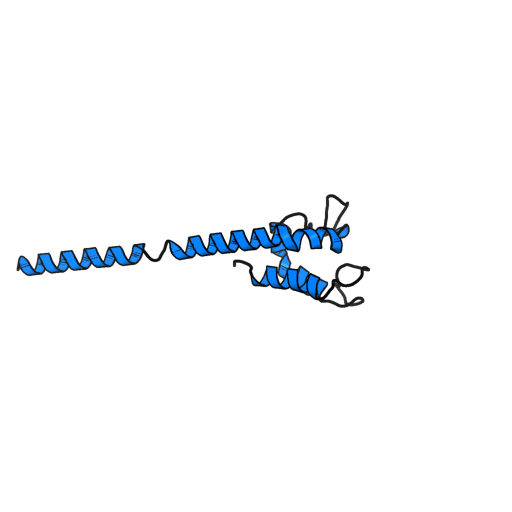.00 94.56 100 SER A C 1
ATOM 758 O O . SER A 1 100 ? -11.159 3.703 7.046 1.00 94.56 100 SER A O 1
ATOM 760 N N . LYS A 1 101 ? -13.014 2.414 7.043 1.00 97.38 101 LYS A N 1
ATOM 761 C CA . LYS A 1 101 ? -12.536 1.466 6.038 1.00 97.38 101 LYS A CA 1
ATOM 762 C C . LYS A 1 101 ? -12.401 2.177 4.688 1.00 97.38 101 LYS A C 1
ATOM 764 O O . LYS A 1 101 ? -13.180 3.083 4.386 1.00 97.38 101 LYS A O 1
ATOM 769 N N . LEU A 1 102 ? -11.411 1.760 3.902 1.00 98.38 102 LEU A N 1
ATOM 770 C CA . LEU A 1 102 ? -11.283 2.177 2.506 1.00 98.38 102 LEU A CA 1
ATOM 771 C C . LEU A 1 102 ? -12.510 1.717 1.706 1.00 98.38 102 LEU A C 1
ATOM 773 O O . LEU A 1 102 ? -13.144 0.714 2.050 1.00 98.38 102 LEU A O 1
ATOM 777 N N . SER A 1 103 ? -12.832 2.433 0.630 1.00 98.44 103 SER A N 1
ATOM 778 C CA . SER A 1 103 ? -13.889 1.997 -0.285 1.00 98.44 103 SER A CA 1
ATOM 779 C C . SER A 1 103 ? -13.476 0.729 -1.043 1.00 98.44 103 SER A C 1
ATOM 781 O O . SER A 1 103 ? -12.295 0.371 -1.111 1.00 98.44 103 SER A O 1
ATOM 783 N N . ALA A 1 104 ? -14.451 0.037 -1.636 1.00 98.31 104 ALA A N 1
ATOM 784 C CA . ALA A 1 104 ? -14.175 -1.149 -2.442 1.00 98.31 104 ALA A CA 1
ATOM 785 C C . ALA A 1 104 ? -13.278 -0.815 -3.649 1.00 98.31 104 ALA A C 1
ATOM 787 O O . ALA A 1 104 ? -12.379 -1.582 -3.990 1.00 98.31 104 ALA A O 1
ATOM 788 N N . GLU A 1 105 ? -13.482 0.358 -4.246 1.00 98.44 105 GLU A N 1
ATOM 789 C CA . GLU A 1 105 ? -12.711 0.880 -5.372 1.00 98.44 105 GLU A CA 1
ATOM 790 C C . GLU A 1 105 ? -11.271 1.193 -4.952 1.00 98.44 105 GLU A C 1
ATOM 792 O O . GLU A 1 105 ? -10.328 0.809 -5.642 1.00 98.44 105 GLU A O 1
ATOM 797 N N . GLU A 1 106 ? -11.082 1.822 -3.787 1.00 98.69 106 GLU A N 1
ATOM 798 C CA . GLU A 1 106 ? -9.754 2.109 -3.235 1.00 98.69 106 GLU A CA 1
ATOM 799 C C . GLU A 1 106 ? -8.980 0.813 -2.950 1.00 98.69 106 GLU A C 1
ATOM 801 O O . GLU A 1 106 ? -7.813 0.692 -3.320 1.00 98.69 106 GLU A O 1
ATOM 806 N N . ILE A 1 107 ? -9.628 -0.193 -2.353 1.00 98.75 107 ILE A N 1
ATOM 807 C CA . ILE A 1 107 ? -9.021 -1.511 -2.107 1.00 98.75 107 ILE A CA 1
ATOM 808 C C . ILE A 1 107 ? -8.672 -2.207 -3.432 1.00 98.75 107 ILE A C 1
ATOM 810 O O . ILE A 1 107 ? -7.601 -2.809 -3.553 1.00 98.75 107 ILE A O 1
ATOM 814 N N . ALA A 1 108 ? -9.534 -2.105 -4.448 1.00 98.62 108 ALA A N 1
ATOM 815 C CA . ALA A 1 108 ? -9.295 -2.703 -5.759 1.00 98.62 108 ALA A CA 1
ATOM 816 C C . ALA A 1 108 ? -8.029 -2.155 -6.440 1.00 98.62 108 ALA A C 1
ATOM 818 O O . ALA A 1 108 ? -7.329 -2.922 -7.105 1.00 98.62 108 ALA A O 1
ATOM 819 N N . VAL A 1 109 ? -7.679 -0.879 -6.226 1.00 98.69 109 VAL A N 1
ATOM 820 C CA . VAL A 1 109 ? -6.417 -0.297 -6.721 1.00 98.69 109 VAL A CA 1
ATOM 821 C C . VAL A 1 109 ? -5.206 -1.038 -6.149 1.00 98.69 109 VAL A C 1
ATOM 823 O O . VAL A 1 109 ? -4.336 -1.461 -6.914 1.00 98.69 109 VAL A O 1
ATOM 826 N N . PHE A 1 110 ? -5.166 -1.262 -4.831 1.00 98.62 110 PHE A N 1
ATOM 827 C CA . PHE A 1 110 ? -4.075 -2.009 -4.194 1.00 98.62 110 PHE A CA 1
ATOM 828 C C . PHE A 1 110 ? -4.014 -3.454 -4.694 1.00 98.62 110 PHE A C 1
ATOM 830 O O . PHE A 1 110 ? -2.937 -3.942 -5.030 1.00 98.62 110 PHE A O 1
ATOM 837 N N . LYS A 1 111 ? -5.162 -4.134 -4.804 1.00 98.56 111 LYS A N 1
ATOM 838 C CA . LYS A 1 111 ? -5.224 -5.522 -5.292 1.00 98.56 111 LYS A CA 1
ATOM 839 C C . LYS A 1 111 ? -4.718 -5.651 -6.721 1.00 98.56 111 LYS A C 1
ATOM 841 O O . LYS A 1 111 ? -3.943 -6.559 -7.010 1.00 98.56 111 LYS A O 1
ATOM 846 N N . LYS A 1 112 ? -5.143 -4.744 -7.604 1.00 98.12 112 LYS A N 1
ATOM 847 C CA . LYS A 1 112 ? -4.698 -4.724 -8.998 1.00 98.12 112 LYS A CA 1
ATOM 848 C C . LYS A 1 112 ? -3.188 -4.518 -9.079 1.00 98.12 112 LYS A C 1
ATOM 850 O O . LYS A 1 112 ? -2.520 -5.260 -9.787 1.00 98.12 112 LYS A O 1
ATOM 855 N N . TRP A 1 113 ? -2.655 -3.570 -8.312 1.00 98.12 113 TRP A N 1
ATOM 856 C CA . TRP A 1 113 ? -1.220 -3.309 -8.289 1.00 98.12 113 TRP A CA 1
ATOM 857 C C . TRP A 1 113 ? -0.419 -4.540 -7.844 1.00 98.12 113 TRP A C 1
ATOM 859 O O . TRP A 1 113 ? 0.485 -4.964 -8.554 1.00 98.12 113 TRP A O 1
ATOM 869 N N . VAL A 1 114 ? -0.825 -5.189 -6.746 1.00 97.25 114 VAL A N 1
ATOM 870 C CA . VAL A 1 114 ? -0.194 -6.431 -6.260 1.00 97.25 114 VAL A CA 1
ATOM 871 C C . VAL A 1 114 ? -0.288 -7.569 -7.279 1.00 97.25 114 VAL A C 1
ATOM 873 O O . VAL A 1 114 ? 0.661 -8.329 -7.452 1.00 97.25 114 VAL A O 1
ATOM 876 N N . ALA A 1 115 ? -1.413 -7.701 -7.985 1.00 96.06 115 ALA A N 1
ATOM 877 C CA . ALA A 1 115 ? -1.585 -8.738 -9.001 1.00 96.06 115 ALA A CA 1
ATOM 878 C C . ALA A 1 115 ? -0.671 -8.536 -10.224 1.00 96.06 115 ALA A C 1
ATOM 880 O O . ALA A 1 115 ? -0.249 -9.507 -10.856 1.00 96.06 115 ALA A O 1
ATOM 881 N N . GLU A 1 116 ? -0.352 -7.285 -10.557 1.00 93.00 116 GLU A N 1
ATOM 882 C CA . GLU A 1 116 ? 0.514 -6.928 -11.680 1.00 93.00 116 GLU A CA 1
ATOM 883 C C . GLU A 1 116 ? 2.011 -6.960 -11.325 1.00 93.00 116 GLU A C 1
ATOM 885 O O . GLU A 1 116 ? 2.850 -6.731 -12.201 1.00 93.00 116 GLU A O 1
ATOM 890 N N . GLU A 1 117 ? 2.373 -7.299 -10.084 1.00 89.50 117 GLU A N 1
ATOM 891 C CA . GLU A 1 117 ? 3.759 -7.356 -9.624 1.00 89.50 117 GLU A CA 1
ATOM 892 C C . GLU A 1 117 ? 4.627 -8.272 -10.508 1.00 89.50 117 GLU A C 1
ATOM 894 O O . GLU A 1 117 ? 4.229 -9.353 -10.970 1.00 89.50 117 GLU A O 1
ATOM 899 N N . VAL A 1 118 ? 5.842 -7.806 -10.804 1.00 78.81 118 VAL A N 1
ATOM 900 C CA . VAL A 1 118 ? 6.876 -8.616 -11.456 1.00 78.81 118 VAL A CA 1
ATOM 901 C C . VAL A 1 118 ? 7.621 -9.378 -10.368 1.00 78.81 118 VAL A C 1
ATOM 903 O O . VAL A 1 118 ? 8.238 -8.747 -9.505 1.00 78.81 118 VAL A O 1
ATOM 906 N N . LYS A 1 119 ? 7.509 -10.709 -10.406 1.00 68.38 119 LYS A N 1
ATOM 907 C CA . LYS A 1 119 ? 8.264 -11.634 -9.554 1.00 68.38 119 LYS A CA 1
ATOM 908 C C . LYS A 1 119 ? 9.675 -11.832 -10.086 1.00 68.38 119 LYS A C 1
ATOM 910 O O . LYS A 1 119 ? 9.813 -11.865 -11.331 1.00 68.38 119 LYS A O 1
#

Foldseek 3Di:
DVVVVVVVVVVVVVVVVVVPPPPPPPVVVLVVLVVVLQVLCVPQVQVLCVVFVPPQQDVVRVHDPQHPNDDVSCLVCLVVVLVQLPDDPPDPNHPPDPDDRDDPVSSVSSVVSNVSDRD

InterPro domains:
  IPR036909 Cytochrome c-like domain superfamily [G3DSA:1.10.760.10] (20-118)
  IPR036909 Cytochrome c-like domain superfamily [SSF46626] (43-115)